Protein AF-A0A3N2MQP5-F1 (afdb_monomer_lite)

Secondary structure (DSSP, 8-state):
-HHHHHHHHHHHHHHHHHHHHHHHHHHHHHHHHHHHHHHHHHHHHHHHHHHHHHHHHHHH-TT-SS--HHHHHHHHHHHTTSSS-HHHHHHHHHHHHGGGS-HHHHHHHHHHHHHHHHTHHHHHHHHHS--------

Radius of gyration: 27.37 Å; chains: 1; bounding box: 60×43×81 Å

Foldseek 3Di:
DVVVVVVVVVVVVVVVVVVVVVVVVVVVVVVVVVVVVVVVVVVLVQLLVQLLVLLLVQLPDPPRPARDLSNLVSNLSQLPPDVPASPVSVVSSLVVNVVVDDPNSSVSSVVRSVVCRVCVVVSVVVNPDDPPPPPDD

Sequence (137 aa):
LQVRLQNLSARYRELESNNRHIIDNLKREKDTLLAQMEAMLRLLGEKLEKAVRALIQFARVLAYKTFTREHKEAIVSWLALDRDDPKSNAHFIKVFARPFLTDKEFDKGCKELDRLTSSFTAVMEDLEQPQRRGMRR

Structure (mmCIF, N/CA/C/O backbone):
data_AF-A0A3N2MQP5-F1
#
_entry.id   AF-A0A3N2MQP5-F1
#
loop_
_atom_site.group_PDB
_atom_site.id
_atom_site.type_symbol
_atom_site.label_atom_id
_atom_site.label_alt_id
_atom_site.label_comp_id
_atom_site.label_asym_id
_atom_site.label_entity_id
_atom_site.label_seq_id
_atom_site.pdbx_PDB_ins_code
_atom_site.Cartn_x
_atom_site.Cartn_y
_atom_site.Cartn_z
_atom_site.occupancy
_atom_site.B_iso_or_equiv
_atom_site.auth_seq_id
_atom_site.auth_comp_id
_atom_site.auth_asym_id
_atom_site.auth_atom_id
_atom_site.pdbx_PDB_model_num
ATOM 1 N N . LEU A 1 1 ? 40.396 -6.005 -57.892 1.00 69.12 1 LEU A N 1
ATOM 2 C CA . LEU A 1 1 ? 40.381 -6.660 -56.558 1.00 69.12 1 LEU A CA 1
ATOM 3 C C . LEU A 1 1 ? 40.516 -5.653 -55.410 1.00 69.12 1 LEU A C 1
ATOM 5 O O . LEU A 1 1 ? 39.658 -5.647 -54.539 1.00 69.12 1 LEU A O 1
ATOM 9 N N . GLN A 1 2 ? 41.498 -4.747 -55.449 1.00 78.38 2 GLN A N 1
ATOM 10 C CA . GLN A 1 2 ? 41.764 -3.749 -54.396 1.00 78.38 2 GLN A CA 1
ATOM 11 C C . GLN A 1 2 ? 40.581 -2.809 -54.074 1.00 78.38 2 GLN A C 1
ATOM 13 O O . GLN A 1 2 ? 40.225 -2.655 -52.911 1.00 78.38 2 GLN A O 1
ATOM 18 N N . VA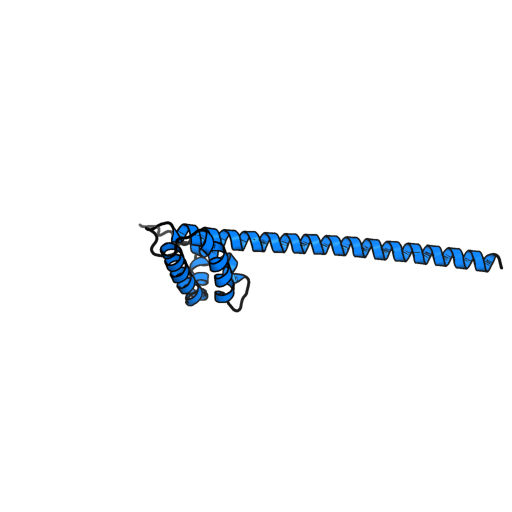L A 1 3 ? 39.888 -2.278 -55.089 1.00 80.75 3 VAL A N 1
ATOM 19 C CA . VAL A 1 3 ? 38.694 -1.422 -54.898 1.00 80.75 3 VAL A CA 1
ATOM 20 C C . VAL A 1 3 ? 37.534 -2.178 -54.234 1.00 80.75 3 VAL A C 1
ATOM 22 O O . VAL A 1 3 ? 36.851 -1.635 -53.373 1.00 80.75 3 VAL A O 1
ATOM 25 N N . ARG A 1 4 ? 37.324 -3.460 -54.578 1.00 79.94 4 ARG A N 1
ATOM 26 C CA . ARG A 1 4 ? 36.279 -4.293 -53.950 1.00 79.94 4 ARG A CA 1
ATOM 27 C C . ARG A 1 4 ? 36.580 -4.553 -52.469 1.00 79.94 4 ARG A C 1
ATOM 29 O O . ARG A 1 4 ? 35.666 -4.490 -51.655 1.00 79.94 4 ARG A O 1
ATOM 36 N N . LEU A 1 5 ? 37.848 -4.789 -52.125 1.00 83.25 5 LEU A N 1
ATOM 37 C CA . LEU A 1 5 ? 38.305 -4.955 -50.740 1.00 83.25 5 LEU A CA 1
ATOM 38 C C . LEU A 1 5 ? 38.146 -3.668 -49.916 1.00 83.25 5 LEU A C 1
ATOM 40 O O . LEU A 1 5 ? 37.675 -3.725 -48.783 1.00 83.25 5 LEU A O 1
ATOM 44 N N . GLN A 1 6 ? 38.469 -2.505 -50.489 1.00 85.44 6 GLN A N 1
ATOM 45 C CA . GLN A 1 6 ? 38.260 -1.210 -49.829 1.00 85.44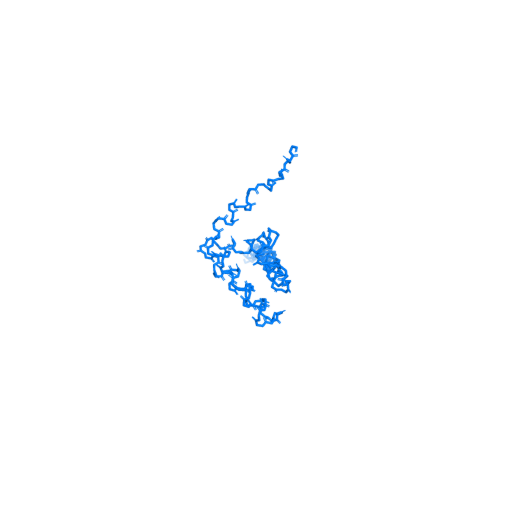 6 GLN A CA 1
ATOM 46 C C . GLN A 1 6 ? 36.773 -0.936 -49.565 1.00 85.44 6 GLN A C 1
ATOM 48 O O . GLN A 1 6 ? 36.413 -0.529 -48.462 1.00 85.44 6 GLN A O 1
ATOM 53 N N . ASN A 1 7 ? 35.904 -1.232 -50.536 1.00 89.88 7 ASN A N 1
ATOM 54 C CA . ASN A 1 7 ? 34.458 -1.051 -50.391 1.00 89.88 7 ASN A CA 1
ATOM 55 C C . ASN A 1 7 ? 33.857 -1.987 -49.325 1.00 89.88 7 ASN A C 1
ATOM 57 O O . ASN A 1 7 ? 33.021 -1.571 -48.526 1.00 89.88 7 ASN A O 1
ATOM 61 N N . LEU A 1 8 ? 34.319 -3.242 -49.264 1.00 91.00 8 LEU A N 1
ATOM 62 C CA . LEU A 1 8 ? 33.939 -4.186 -48.206 1.00 91.00 8 LEU A CA 1
ATOM 63 C C . LEU A 1 8 ? 34.404 -3.715 -46.822 1.00 91.00 8 LEU A C 1
ATOM 65 O O . LEU A 1 8 ? 33.627 -3.763 -45.873 1.00 91.00 8 LEU A O 1
ATOM 69 N N . SER A 1 9 ? 35.637 -3.211 -46.708 1.00 91.12 9 SER A N 1
ATOM 70 C CA . SER A 1 9 ? 36.163 -2.664 -45.449 1.00 91.12 9 SER A CA 1
ATOM 71 C C . SER A 1 9 ? 35.366 -1.451 -44.960 1.00 91.12 9 SER A C 1
ATOM 73 O O . SER A 1 9 ? 35.122 -1.328 -43.760 1.00 91.12 9 SER A O 1
ATOM 75 N N . ALA A 1 10 ? 34.946 -0.568 -45.870 1.00 91.44 10 ALA A N 1
ATOM 76 C CA . ALA A 1 10 ? 34.121 0.590 -45.534 1.00 91.44 10 ALA A CA 1
ATOM 77 C C . ALA A 1 10 ? 32.736 0.165 -45.020 1.00 91.44 10 ALA A C 1
ATOM 79 O O . ALA A 1 10 ? 32.334 0.585 -43.937 1.00 91.44 10 ALA A O 1
ATOM 80 N N . ARG A 1 11 ? 32.060 -0.747 -45.733 1.00 92.19 11 ARG A N 1
ATOM 81 C CA . ARG A 1 11 ? 30.756 -1.294 -45.316 1.00 92.19 11 ARG A CA 1
ATOM 82 C C . ARG A 1 11 ? 30.824 -2.032 -43.983 1.00 92.19 11 ARG A C 1
ATOM 84 O O . ARG A 1 11 ? 29.914 -1.914 -43.172 1.00 92.19 11 ARG A O 1
ATOM 91 N N . TYR A 1 12 ? 31.901 -2.779 -43.742 1.00 92.31 12 TYR A N 1
ATOM 92 C CA . TYR A 1 12 ? 32.093 -3.469 -42.469 1.00 92.31 12 TYR A CA 1
ATOM 93 C C . TYR A 1 12 ? 32.239 -2.477 -41.309 1.00 92.31 12 TYR A C 1
ATOM 95 O O . TYR A 1 12 ? 31.594 -2.645 -40.279 1.00 92.31 12 TYR A O 1
ATOM 103 N N . ARG A 1 13 ? 33.023 -1.406 -41.491 1.00 92.62 13 ARG A N 1
ATOM 104 C CA . ARG A 1 13 ? 33.172 -0.348 -40.479 1.00 92.62 13 ARG A CA 1
ATOM 105 C C . ARG A 1 13 ? 31.866 0.389 -40.200 1.00 92.62 13 ARG A C 1
ATOM 107 O O . ARG A 1 13 ? 31.583 0.697 -39.046 1.00 92.62 13 ARG A O 1
ATOM 114 N N . GLU A 1 14 ? 31.077 0.658 -41.235 1.00 93.75 14 GLU A N 1
ATOM 115 C CA . GLU A 1 14 ? 29.754 1.271 -41.099 1.00 93.75 14 GLU A CA 1
ATOM 116 C C . GLU A 1 14 ? 28.800 0.366 -40.311 1.00 93.75 14 GLU A C 1
ATOM 118 O O . GLU A 1 14 ? 28.186 0.812 -39.344 1.00 93.75 14 GLU A O 1
ATOM 123 N N . LEU A 1 15 ? 28.748 -0.927 -40.647 1.00 94.94 15 LEU A N 1
ATOM 124 C CA . LEU A 1 15 ? 27.947 -1.910 -39.918 1.00 94.94 15 LEU A CA 1
ATOM 125 C C . LEU A 1 15 ? 28.381 -2.022 -38.450 1.00 94.94 15 LEU A C 1
ATOM 127 O O . LEU A 1 15 ? 27.542 -2.025 -37.554 1.00 94.94 15 LEU A O 1
ATOM 131 N N . GLU A 1 16 ? 29.687 -2.077 -38.189 1.00 94.31 16 GLU A N 1
ATOM 132 C CA . GLU A 1 16 ? 30.234 -2.126 -36.833 1.00 94.31 16 GLU A CA 1
ATOM 133 C C . GLU A 1 16 ? 29.899 -0.852 -36.041 1.00 94.31 16 GLU A C 1
ATOM 135 O O . GLU A 1 16 ? 29.538 -0.923 -34.866 1.00 94.31 16 GLU A O 1
ATOM 140 N N . SER A 1 17 ? 29.972 0.319 -36.682 1.00 94.12 17 SER A N 1
ATOM 141 C CA . SER A 1 17 ? 29.554 1.590 -36.088 1.00 94.12 17 SER A CA 1
ATOM 142 C C . SER A 1 17 ? 28.067 1.584 -35.737 1.00 94.12 17 SER A C 1
ATOM 144 O O . SER A 1 17 ? 27.715 1.860 -34.590 1.00 94.12 17 SER A O 1
ATOM 146 N N . ASN A 1 18 ? 27.204 1.198 -36.677 1.00 96.06 18 ASN A N 1
ATOM 147 C CA . ASN A 1 18 ? 25.758 1.136 -36.469 1.00 96.06 18 ASN A CA 1
ATOM 148 C C . ASN A 1 18 ? 25.392 0.156 -35.348 1.00 96.06 18 ASN A C 1
ATOM 150 O O . ASN A 1 18 ? 24.618 0.499 -34.456 1.00 96.06 18 ASN A O 1
ATOM 154 N N . ASN A 1 19 ? 26.017 -1.023 -35.322 1.00 95.69 19 ASN A N 1
ATOM 155 C CA . ASN A 1 19 ? 25.819 -2.000 -34.253 1.00 95.69 19 ASN A CA 1
ATOM 156 C C . ASN A 1 19 ? 26.253 -1.449 -32.890 1.00 95.69 19 ASN A C 1
ATOM 158 O O . ASN A 1 19 ? 25.528 -1.625 -31.913 1.00 95.69 19 ASN A O 1
ATOM 162 N N . ARG A 1 20 ? 27.391 -0.740 -32.812 1.00 95.69 20 ARG A N 1
ATOM 163 C CA . ARG A 1 20 ? 27.812 -0.059 -31.574 1.00 95.69 20 ARG A CA 1
ATOM 164 C C . ARG A 1 20 ? 26.762 0.943 -31.096 1.00 95.69 20 ARG A C 1
ATOM 166 O O . ARG A 1 20 ? 26.405 0.920 -29.925 1.00 95.69 20 ARG A O 1
ATOM 173 N N . HIS A 1 21 ? 26.216 1.754 -32.002 1.00 95.62 21 HIS A N 1
ATOM 174 C CA . HIS A 1 21 ? 25.200 2.752 -31.654 1.00 95.62 21 HIS A CA 1
ATOM 175 C C . HIS A 1 21 ? 23.914 2.098 -31.133 1.00 95.62 21 HIS A C 1
ATOM 177 O O . HIS A 1 21 ? 23.359 2.547 -30.131 1.00 95.62 21 HIS A O 1
ATOM 183 N N . ILE A 1 22 ? 23.466 1.012 -31.771 1.00 96.75 22 ILE A N 1
ATOM 184 C CA . ILE A 1 22 ? 22.299 0.240 -31.323 1.00 96.75 22 ILE A CA 1
ATOM 185 C C . ILE A 1 22 ? 22.551 -0.347 -29.930 1.00 96.75 22 ILE A C 1
ATOM 187 O O . ILE A 1 22 ? 21.715 -0.194 -29.042 1.00 96.75 22 ILE A O 1
ATOM 191 N N . ILE A 1 23 ? 23.711 -0.973 -29.712 1.00 97.06 23 ILE A N 1
ATOM 192 C CA . ILE A 1 23 ? 24.079 -1.556 -28.415 1.00 97.06 23 ILE A CA 1
ATOM 193 C C . ILE A 1 23 ? 24.105 -0.484 -27.322 1.00 97.06 23 ILE A C 1
ATOM 195 O O . ILE A 1 23 ? 23.587 -0.715 -26.229 1.00 97.06 23 ILE A O 1
ATOM 199 N N . ASP A 1 24 ? 24.681 0.683 -27.597 1.00 97.56 24 ASP A N 1
ATOM 200 C CA . ASP A 1 24 ? 24.770 1.762 -26.614 1.00 97.56 24 ASP A CA 1
ATOM 201 C C . ASP A 1 24 ? 23.397 2.362 -26.292 1.00 97.56 24 ASP A C 1
ATOM 203 O O . ASP A 1 24 ? 23.121 2.664 -25.130 1.00 97.56 24 ASP A O 1
ATOM 207 N N . ASN A 1 25 ? 22.511 2.485 -27.284 1.00 97.81 25 ASN A N 1
ATOM 208 C CA . ASN A 1 25 ? 21.129 2.908 -27.054 1.00 97.81 25 ASN A CA 1
ATOM 209 C C . ASN A 1 25 ? 20.376 1.897 -26.181 1.00 97.81 25 ASN A C 1
ATOM 211 O O . ASN A 1 25 ? 19.807 2.285 -25.163 1.00 97.81 25 ASN A O 1
ATOM 215 N N . LEU A 1 26 ? 20.453 0.604 -26.510 1.00 97.88 26 LEU A N 1
ATOM 216 C CA . LEU A 1 26 ? 19.801 -0.454 -25.734 1.00 97.88 26 LEU A CA 1
ATOM 217 C C . LEU A 1 26 ? 20.323 -0.526 -24.296 1.00 97.88 26 LEU A C 1
ATOM 219 O O . LEU A 1 26 ? 19.549 -0.743 -23.367 1.00 97.88 26 LEU A O 1
ATOM 223 N N . LYS A 1 27 ? 21.627 -0.315 -24.079 1.00 97.75 27 LYS A N 1
ATOM 224 C CA . LYS A 1 27 ? 22.194 -0.233 -22.724 1.00 97.75 27 LYS A CA 1
ATOM 225 C C . LYS A 1 27 ? 21.578 0.918 -21.930 1.00 97.75 27 LYS A C 1
ATOM 227 O O . LYS A 1 27 ? 21.156 0.696 -20.798 1.00 97.75 27 LYS A O 1
ATOM 232 N N . ARG A 1 28 ? 21.469 2.110 -22.529 1.00 97.62 28 ARG A N 1
ATOM 233 C CA . ARG A 1 28 ? 20.852 3.279 -21.877 1.00 97.62 28 ARG A CA 1
ATOM 234 C C . ARG A 1 28 ? 19.371 3.060 -21.575 1.00 97.62 28 ARG A C 1
ATOM 236 O O . ARG A 1 28 ? 18.921 3.413 -20.487 1.00 97.62 28 ARG A O 1
ATOM 243 N N . GLU A 1 29 ? 18.624 2.462 -22.499 1.00 97.75 29 GLU A N 1
ATOM 244 C CA . GLU A 1 29 ? 17.218 2.105 -22.276 1.00 97.75 29 GLU A CA 1
ATOM 245 C C . GLU A 1 29 ? 17.074 1.095 -21.134 1.00 97.75 29 GLU A C 1
ATOM 247 O O . GLU A 1 29 ? 16.272 1.309 -20.226 1.00 97.75 29 GLU A O 1
ATOM 252 N N . LYS A 1 30 ? 17.906 0.046 -21.120 1.00 97.75 30 LYS A N 1
ATOM 253 C CA . LYS A 1 30 ? 17.941 -0.950 -20.040 1.00 97.75 30 LYS A CA 1
ATOM 254 C C . LYS A 1 30 ? 18.221 -0.298 -18.686 1.00 97.75 30 LYS A C 1
ATOM 256 O O . LYS A 1 30 ? 17.529 -0.597 -17.719 1.00 97.75 30 LYS A O 1
ATOM 261 N N . ASP A 1 31 ? 19.214 0.586 -18.607 1.00 98.25 31 ASP A N 1
ATOM 262 C CA . ASP A 1 31 ? 19.563 1.279 -17.359 1.00 98.25 31 ASP A CA 1
ATOM 263 C C . ASP A 1 31 ? 18.443 2.232 -16.906 1.00 98.25 31 ASP A C 1
ATOM 265 O O . ASP A 1 31 ? 18.135 2.307 -15.717 1.00 98.25 31 ASP A O 1
ATOM 269 N N . THR A 1 32 ? 17.771 2.898 -17.849 1.00 98.00 32 THR A N 1
ATOM 270 C CA . THR A 1 32 ? 16.627 3.776 -17.557 1.00 98.00 32 THR A CA 1
ATOM 271 C C . THR A 1 32 ? 15.440 2.986 -17.009 1.00 98.00 32 THR A C 1
ATOM 273 O O . THR A 1 32 ? 14.868 3.367 -15.988 1.00 98.00 32 THR A O 1
ATOM 276 N N . LEU A 1 33 ? 15.084 1.871 -17.651 1.00 98.00 33 LEU A N 1
ATOM 277 C CA . LEU A 1 33 ? 13.998 1.003 -17.194 1.00 98.00 33 LEU A CA 1
ATOM 278 C C . LEU A 1 33 ? 14.300 0.406 -15.819 1.00 98.00 33 LEU A C 1
ATOM 280 O O . LEU A 1 33 ? 13.424 0.375 -14.957 1.00 98.00 33 LEU A O 1
ATOM 284 N N . LEU A 1 34 ? 15.545 -0.015 -15.586 1.00 98.06 34 LEU A N 1
ATOM 285 C CA . LEU A 1 34 ? 15.967 -0.547 -14.295 1.00 98.06 34 LEU A CA 1
ATOM 286 C C . LEU A 1 34 ? 15.822 0.507 -13.189 1.00 98.06 34 LEU A C 1
ATOM 288 O O . LEU A 1 34 ? 15.204 0.226 -12.165 1.00 98.06 34 LEU A O 1
ATOM 292 N N . ALA A 1 35 ? 16.283 1.738 -13.427 1.00 97.94 35 ALA A N 1
ATOM 293 C CA . ALA A 1 35 ? 16.129 2.835 -12.471 1.00 97.94 35 ALA A CA 1
ATOM 294 C C . ALA A 1 35 ? 14.650 3.162 -12.181 1.00 97.94 35 ALA A C 1
ATOM 296 O O . ALA A 1 35 ? 14.276 3.437 -11.039 1.00 97.94 35 ALA A O 1
ATOM 297 N N . GLN A 1 36 ? 13.785 3.103 -13.199 1.00 97.19 36 GLN A N 1
ATOM 298 C CA . GLN A 1 36 ? 12.342 3.294 -13.026 1.00 97.19 36 GLN A CA 1
ATOM 299 C C . GLN A 1 36 ? 11.714 2.179 -12.181 1.00 97.19 36 GLN A C 1
ATOM 301 O O . GLN A 1 36 ? 10.949 2.469 -11.260 1.00 97.19 36 GLN A O 1
ATOM 306 N N . MET A 1 37 ? 12.060 0.916 -12.446 1.00 97.00 37 MET A N 1
ATOM 307 C CA . MET A 1 37 ? 11.575 -0.223 -11.662 1.00 97.00 37 MET A CA 1
ATOM 308 C C . MET A 1 37 ? 12.027 -0.136 -10.200 1.00 97.00 37 MET A C 1
ATOM 310 O O . MET A 1 37 ? 11.217 -0.350 -9.299 1.00 97.00 37 MET A O 1
ATOM 314 N N . GLU A 1 38 ? 13.283 0.233 -9.946 1.00 96.94 38 GLU A N 1
ATOM 315 C CA . GLU A 1 38 ? 13.797 0.447 -8.588 1.00 96.94 38 GLU A CA 1
ATOM 316 C C . GLU A 1 38 ? 13.035 1.555 -7.851 1.00 96.94 38 GLU A C 1
ATOM 318 O O . GLU A 1 38 ? 12.665 1.387 -6.686 1.00 96.94 38 GLU A O 1
ATOM 323 N N . ALA A 1 39 ? 12.746 2.669 -8.528 1.00 96.44 39 ALA A N 1
ATOM 324 C CA . ALA A 1 39 ? 11.964 3.760 -7.955 1.00 96.44 39 ALA A CA 1
ATOM 325 C C . ALA A 1 39 ? 10.525 3.327 -7.625 1.00 96.44 39 ALA A C 1
ATOM 327 O O . ALA A 1 39 ? 10.017 3.644 -6.546 1.00 96.44 39 ALA A O 1
ATOM 328 N N . MET A 1 40 ? 9.881 2.562 -8.513 1.00 93.69 40 MET A N 1
ATOM 329 C CA . MET A 1 40 ? 8.542 2.014 -8.274 1.00 93.69 40 MET A CA 1
ATOM 330 C C . MET A 1 40 ? 8.529 1.047 -7.087 1.00 93.69 40 MET A C 1
ATOM 332 O O . MET A 1 40 ? 7.668 1.161 -6.215 1.00 93.69 40 MET A O 1
ATOM 336 N N . LEU A 1 41 ? 9.500 0.133 -7.008 1.00 94.06 41 LEU A N 1
ATOM 337 C CA . LEU A 1 41 ? 9.628 -0.804 -5.890 1.00 94.06 41 LEU A CA 1
ATOM 338 C C . LEU A 1 41 ? 9.873 -0.080 -4.565 1.00 94.06 41 LEU A C 1
ATOM 340 O O . LEU A 1 41 ? 9.272 -0.444 -3.554 1.00 94.06 41 LEU A O 1
ATOM 344 N N . ARG A 1 42 ? 10.700 0.973 -4.563 1.00 95.56 42 ARG A N 1
ATOM 345 C CA . ARG A 1 42 ? 10.923 1.803 -3.373 1.00 95.56 42 ARG A CA 1
ATOM 346 C C . ARG A 1 42 ? 9.629 2.473 -2.914 1.00 95.56 42 ARG A C 1
ATOM 348 O O . ARG A 1 42 ? 9.285 2.367 -1.741 1.00 95.56 42 ARG A O 1
ATOM 355 N N . LEU A 1 43 ? 8.880 3.090 -3.829 1.00 92.75 43 LEU A N 1
ATOM 356 C CA . LEU A 1 43 ? 7.604 3.736 -3.509 1.00 92.75 43 LEU A CA 1
ATOM 357 C C . LEU A 1 43 ? 6.576 2.743 -2.936 1.00 92.75 43 LEU A C 1
ATOM 359 O O . LEU A 1 43 ? 5.883 3.055 -1.965 1.00 92.75 43 LEU A O 1
ATOM 363 N N . LEU A 1 44 ? 6.479 1.547 -3.526 1.00 92.31 44 LEU A N 1
ATOM 364 C CA . LEU A 1 44 ? 5.614 0.474 -3.027 1.00 92.31 44 LEU A CA 1
ATOM 365 C C . LEU A 1 44 ? 6.043 0.021 -1.626 1.00 92.31 44 LEU A C 1
ATOM 367 O O . LEU A 1 44 ? 5.199 -0.090 -0.736 1.00 92.31 44 LEU A O 1
ATOM 371 N N . GLY A 1 45 ? 7.348 -0.172 -1.417 1.00 94.06 45 GLY A N 1
ATOM 372 C CA . GLY A 1 45 ? 7.920 -0.519 -0.119 1.00 94.06 45 GLY A CA 1
ATOM 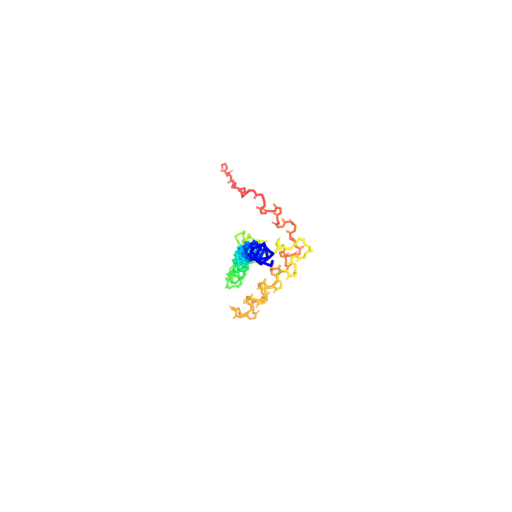373 C C . GLY A 1 45 ? 7.600 0.515 0.960 1.00 94.06 45 GLY A C 1
ATOM 374 O O . GLY A 1 45 ? 7.127 0.149 2.032 1.00 94.06 45 GLY A O 1
ATOM 375 N N . GLU A 1 46 ? 7.759 1.807 0.662 1.00 95.38 46 GLU A N 1
ATOM 376 C CA . GLU A 1 46 ? 7.449 2.898 1.596 1.00 95.38 46 GLU A CA 1
ATOM 377 C C . GLU A 1 46 ? 5.965 2.938 1.990 1.00 95.38 46 GLU A C 1
ATOM 379 O O . GLU A 1 46 ? 5.629 3.158 3.158 1.00 95.38 46 GLU A O 1
ATOM 384 N N . LYS A 1 47 ? 5.057 2.724 1.029 1.00 94.94 47 LYS A N 1
ATOM 385 C CA . LYS A 1 47 ? 3.610 2.668 1.293 1.00 94.94 47 LYS A CA 1
ATOM 386 C C . LYS A 1 47 ? 3.250 1.477 2.177 1.00 94.94 47 LYS A C 1
ATOM 388 O O . LYS A 1 47 ? 2.523 1.649 3.158 1.00 94.94 47 LYS A O 1
ATOM 393 N N . LEU A 1 48 ? 3.780 0.294 1.861 1.00 96.00 48 LEU A N 1
ATOM 394 C CA . LEU A 1 48 ? 3.549 -0.911 2.654 1.00 96.00 48 LEU A CA 1
ATOM 395 C C . LEU A 1 48 ? 4.098 -0.751 4.073 1.00 96.00 48 LEU A C 1
ATOM 397 O O . LEU A 1 48 ? 3.398 -1.046 5.039 1.00 96.00 48 LEU A O 1
ATOM 401 N N . GLU A 1 49 ? 5.320 -0.234 4.211 1.00 97.44 49 GLU A N 1
ATOM 402 C CA . GLU A 1 49 ? 5.950 -0.002 5.509 1.00 97.44 49 GLU A CA 1
ATOM 403 C C . GLU A 1 49 ? 5.095 0.923 6.385 1.00 97.44 49 GLU A C 1
ATOM 405 O O . GLU A 1 49 ? 4.830 0.606 7.548 1.00 97.44 49 GLU A O 1
ATOM 410 N N . LYS A 1 50 ? 4.613 2.043 5.832 1.00 97.75 50 LYS A N 1
ATOM 411 C CA . LYS A 1 50 ? 3.736 2.979 6.553 1.00 97.75 50 LYS A CA 1
ATOM 412 C C . LYS A 1 50 ? 2.433 2.317 6.994 1.00 97.75 50 LYS A C 1
ATOM 414 O O . LYS A 1 50 ? 2.034 2.483 8.147 1.00 97.75 50 LYS A O 1
ATOM 419 N N . ALA A 1 51 ? 1.799 1.538 6.120 1.00 97.81 51 ALA A N 1
ATOM 420 C CA . ALA A 1 51 ? 0.565 0.827 6.441 1.00 97.81 51 ALA A CA 1
ATOM 421 C C . ALA A 1 51 ? 0.771 -0.221 7.554 1.00 97.81 51 ALA A C 1
ATOM 423 O O . ALA A 1 51 ? -0.012 -0.284 8.505 1.00 97.81 51 ALA A O 1
ATOM 424 N N . VAL A 1 52 ? 1.858 -0.999 7.485 1.00 98.19 52 VAL A N 1
ATOM 425 C CA . VAL A 1 52 ? 2.230 -1.991 8.510 1.00 98.19 52 VAL A CA 1
ATOM 426 C C . VAL A 1 52 ? 2.521 -1.312 9.847 1.00 98.19 52 VAL A C 1
ATOM 428 O O . VAL A 1 52 ? 2.002 -1.738 10.881 1.00 98.19 52 VAL A O 1
ATOM 431 N N . ARG A 1 53 ? 3.295 -0.219 9.848 1.00 98.12 53 ARG A N 1
ATOM 432 C CA . ARG A 1 53 ? 3.584 0.556 11.065 1.00 98.12 53 ARG A CA 1
ATOM 433 C C . ARG A 1 53 ? 2.312 1.113 11.699 1.00 98.12 53 ARG A C 1
ATOM 435 O O . ARG A 1 53 ? 2.158 0.982 12.911 1.00 98.12 53 ARG A O 1
ATOM 442 N N . ALA A 1 54 ? 1.397 1.670 10.906 1.00 98.19 54 ALA A N 1
ATOM 443 C CA . ALA A 1 54 ? 0.120 2.184 11.398 1.00 98.19 54 ALA A CA 1
ATOM 444 C C . ALA A 1 54 ? -0.733 1.082 12.050 1.00 98.19 54 ALA A C 1
ATOM 446 O O . ALA A 1 54 ? -1.287 1.287 13.133 1.00 98.19 54 ALA A O 1
ATOM 447 N N . LEU A 1 55 ? -0.788 -0.113 11.446 1.00 98.31 55 LEU A N 1
ATOM 448 C CA . LEU A 1 55 ? -1.484 -1.258 12.036 1.00 98.31 55 LEU A CA 1
ATOM 449 C C . LEU A 1 55 ? -0.860 -1.668 13.378 1.00 98.31 55 LEU A C 1
ATOM 451 O O . LEU A 1 55 ? -1.581 -1.871 14.354 1.00 98.31 55 LEU A O 1
ATOM 455 N N . ILE A 1 56 ? 0.473 -1.756 13.442 1.00 97.94 56 ILE A N 1
ATOM 456 C CA . ILE A 1 56 ? 1.202 -2.125 14.664 1.00 97.94 56 ILE A CA 1
ATOM 457 C C . ILE A 1 56 ? 0.971 -1.095 15.776 1.00 97.94 56 ILE A C 1
ATOM 459 O O . ILE A 1 56 ? 0.689 -1.470 16.915 1.00 97.94 56 ILE A O 1
ATOM 463 N N . GLN A 1 57 ? 1.066 0.198 15.454 1.00 97.25 57 GLN A N 1
ATOM 464 C CA . GLN A 1 57 ? 0.829 1.294 16.399 1.00 97.25 57 GLN A CA 1
ATOM 465 C C . GLN A 1 57 ? -0.589 1.236 16.972 1.00 97.25 57 GLN A C 1
ATOM 467 O O . GLN A 1 57 ? -0.768 1.284 18.190 1.00 97.25 57 GLN A O 1
ATOM 472 N N . PHE A 1 58 ? -1.593 1.046 16.115 1.00 97.94 58 PHE A N 1
ATOM 473 C CA . PHE A 1 58 ? -2.975 0.863 16.548 1.00 97.94 58 PHE A CA 1
ATOM 474 C C . PHE A 1 58 ? -3.160 -0.365 17.455 1.00 97.94 58 PHE A C 1
ATOM 476 O O . PHE A 1 58 ? -3.826 -0.298 18.496 1.00 97.94 58 PHE A O 1
ATOM 483 N N . ALA A 1 59 ? -2.588 -1.498 17.047 1.00 96.88 59 ALA A N 1
ATOM 484 C CA . ALA A 1 59 ? -2.778 -2.779 17.708 1.00 96.88 59 ALA A CA 1
ATOM 485 C C . ALA A 1 59 ? -2.210 -2.781 19.136 1.00 96.88 59 ALA A C 1
ATOM 487 O O . ALA A 1 59 ? -2.895 -3.227 20.057 1.00 96.88 59 ALA A O 1
ATOM 488 N N . ARG A 1 60 ? -1.013 -2.210 19.330 1.00 96.12 60 ARG A N 1
ATOM 489 C CA . ARG A 1 60 ? -0.310 -2.168 20.626 1.00 96.12 60 ARG A CA 1
ATOM 490 C C . ARG A 1 60 ? -0.938 -1.217 21.643 1.00 96.12 60 ARG A C 1
ATOM 492 O O . ARG A 1 60 ? -0.885 -1.459 22.846 1.00 96.12 60 ARG A O 1
ATOM 499 N N . VAL A 1 61 ? -1.537 -0.117 21.192 1.00 93.56 61 VAL A N 1
ATOM 500 C CA . VAL A 1 61 ? -2.101 0.883 22.107 1.00 93.56 61 VAL A CA 1
ATOM 501 C C . VAL A 1 61 ? -3.511 0.469 22.529 1.00 93.56 61 VAL A C 1
ATOM 503 O O . VAL A 1 61 ? -4.477 0.599 21.776 1.00 93.56 61 VAL A O 1
ATOM 506 N N . LEU A 1 62 ? -3.647 -0.006 23.770 1.00 81.69 62 LEU A N 1
ATOM 507 C CA . LEU A 1 62 ? -4.920 -0.481 24.335 1.00 81.69 62 LEU A CA 1
ATOM 508 C C . LEU A 1 62 ? -6.032 0.580 24.325 1.00 81.69 62 LEU A C 1
ATOM 510 O O . LEU A 1 62 ? -7.197 0.236 24.145 1.00 81.69 62 LEU A O 1
ATOM 514 N N . ALA A 1 63 ? -5.681 1.861 24.475 1.00 87.19 63 ALA A N 1
ATOM 515 C CA . ALA A 1 63 ? -6.644 2.962 24.493 1.00 87.19 63 ALA A CA 1
ATOM 516 C C . ALA A 1 63 ? -7.353 3.176 23.143 1.00 87.19 63 ALA A C 1
ATOM 518 O O . ALA A 1 63 ? -8.474 3.688 23.109 1.00 87.19 63 ALA A O 1
ATOM 519 N N . TYR A 1 64 ? -6.733 2.780 22.026 1.00 89.81 64 TYR A N 1
ATOM 520 C CA . TYR A 1 64 ? -7.367 2.906 20.719 1.00 89.81 64 TYR A CA 1
ATOM 521 C C . TYR A 1 64 ? -8.430 1.831 20.529 1.00 89.81 64 TYR A C 1
ATOM 523 O O . TYR A 1 64 ? -8.128 0.636 20.498 1.00 89.81 64 TYR A O 1
ATOM 531 N N . LYS A 1 65 ? -9.675 2.281 20.354 1.00 90.62 65 LYS A N 1
ATOM 532 C CA . LYS A 1 65 ? -10.818 1.428 20.003 1.00 90.62 65 LYS A CA 1
ATOM 533 C C . LYS A 1 65 ? -10.992 1.268 18.492 1.00 90.62 65 LYS A C 1
ATOM 535 O O . LYS A 1 65 ? -11.465 0.226 18.058 1.00 90.62 65 LYS A O 1
ATOM 540 N N . THR A 1 66 ? -10.598 2.283 17.724 1.00 94.94 66 THR A N 1
ATOM 541 C CA . THR A 1 66 ? -10.697 2.345 16.258 1.00 94.94 66 THR A CA 1
ATOM 542 C C . THR A 1 66 ? -9.469 3.032 15.668 1.00 94.94 66 THR A C 1
ATOM 544 O O . THR A 1 66 ? -8.725 3.705 16.393 1.00 94.94 66 THR A O 1
ATOM 547 N N . PHE A 1 67 ? -9.258 2.907 14.357 1.00 95.94 67 PHE A N 1
ATOM 548 C CA . PHE A 1 67 ? -8.207 3.674 13.687 1.00 95.94 67 PHE A CA 1
ATOM 549 C C . PHE A 1 67 ? -8.436 5.187 13.817 1.00 95.94 67 PHE A C 1
ATOM 551 O O . PHE A 1 67 ? -9.554 5.684 13.650 1.00 95.94 67 PHE A O 1
ATOM 558 N N . THR A 1 68 ? -7.356 5.924 14.086 1.00 94.69 68 THR A N 1
ATOM 559 C CA . THR A 1 68 ? -7.325 7.386 13.990 1.00 94.69 68 THR A CA 1
ATOM 560 C C . THR A 1 68 ? -7.301 7.795 12.518 1.00 94.69 68 THR A C 1
ATOM 562 O O . THR A 1 68 ? -7.068 6.962 11.640 1.00 94.69 68 THR A O 1
ATOM 565 N N . ARG A 1 69 ? -7.515 9.083 12.227 1.00 93.50 69 ARG A N 1
ATOM 566 C CA . ARG A 1 69 ? -7.405 9.595 10.853 1.00 93.50 69 ARG A CA 1
ATOM 567 C C . ARG A 1 69 ? -6.022 9.313 10.251 1.00 93.50 69 ARG A C 1
ATOM 569 O O . ARG A 1 69 ? -5.958 8.787 9.150 1.00 93.50 69 ARG A O 1
ATOM 576 N N . GLU A 1 70 ? -4.954 9.538 11.014 1.00 94.38 70 GLU A N 1
ATOM 577 C CA . GLU A 1 70 ? -3.573 9.268 10.586 1.00 94.38 70 GLU A CA 1
ATOM 578 C C . GLU A 1 70 ? -3.341 7.785 10.251 1.00 94.38 70 GLU A C 1
ATOM 580 O O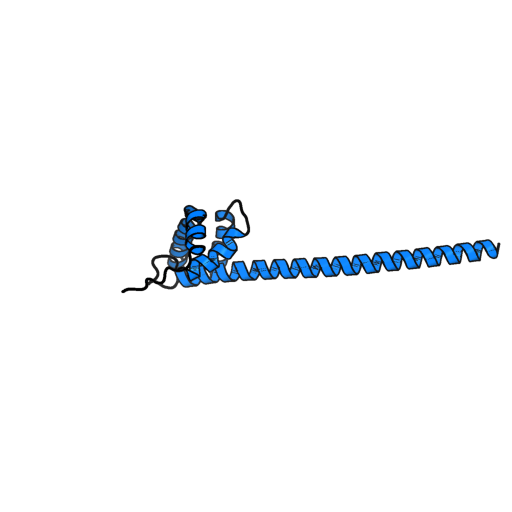 . GLU A 1 70 ? -2.745 7.466 9.223 1.00 94.38 70 GLU A O 1
ATOM 585 N N . HIS A 1 71 ? -3.866 6.860 11.069 1.00 96.81 71 HIS A N 1
ATOM 586 C CA . HIS A 1 71 ? -3.790 5.430 10.754 1.00 96.81 71 HIS A CA 1
ATOM 587 C C . HIS A 1 71 ? -4.515 5.110 9.440 1.00 96.81 71 HIS A C 1
ATOM 589 O O . HIS A 1 71 ? -3.987 4.368 8.611 1.00 96.81 71 HIS A O 1
ATOM 595 N N . LYS A 1 72 ? -5.714 5.679 9.239 1.00 96.06 72 LYS A N 1
ATOM 596 C CA . LYS A 1 72 ? -6.502 5.473 8.017 1.00 96.06 72 LYS A CA 1
ATOM 597 C C . LYS A 1 72 ? -5.763 6.001 6.789 1.00 96.06 72 LYS A C 1
ATOM 599 O O . LYS A 1 72 ? -5.645 5.264 5.822 1.00 96.06 72 LYS A O 1
ATOM 604 N N . GLU A 1 73 ? -5.220 7.215 6.838 1.00 95.00 73 GLU A N 1
ATOM 605 C CA . GLU A 1 73 ? -4.468 7.820 5.728 1.00 95.00 73 GLU A CA 1
ATOM 606 C C . GLU A 1 73 ? -3.255 6.966 5.330 1.00 95.00 73 GLU A C 1
ATOM 608 O O . GLU A 1 73 ? -3.056 6.672 4.148 1.00 95.00 73 GLU A O 1
ATOM 613 N N . ALA A 1 74 ? -2.485 6.486 6.313 1.00 96.19 74 ALA A N 1
ATOM 614 C CA . ALA A 1 74 ? -1.341 5.614 6.061 1.00 96.19 74 ALA A CA 1
ATOM 615 C C . ALA A 1 74 ? -1.753 4.285 5.403 1.00 96.19 74 ALA A C 1
ATOM 617 O O . ALA A 1 74 ? -1.147 3.871 4.413 1.00 96.19 74 ALA A O 1
ATOM 618 N N . ILE A 1 75 ? -2.801 3.636 5.919 1.00 96.69 75 ILE A N 1
ATOM 619 C CA . ILE A 1 75 ? -3.276 2.332 5.437 1.00 96.69 75 ILE A CA 1
ATOM 620 C C . ILE A 1 75 ? -3.932 2.449 4.056 1.00 96.69 75 ILE A C 1
ATOM 622 O O . ILE A 1 75 ? -3.597 1.685 3.151 1.00 96.69 75 ILE A O 1
ATOM 626 N N . VAL A 1 76 ? -4.825 3.423 3.859 1.00 94.75 76 VAL A N 1
ATOM 627 C CA . VAL A 1 76 ? -5.536 3.647 2.588 1.00 94.75 76 VAL A CA 1
ATOM 628 C C . VAL A 1 76 ? -4.552 3.896 1.446 1.00 94.75 76 VAL A C 1
ATOM 630 O O . VAL A 1 76 ? -4.772 3.411 0.340 1.00 94.75 76 VAL A O 1
ATOM 633 N N . SER A 1 77 ? -3.418 4.549 1.721 1.00 92.62 77 SER A N 1
ATOM 634 C CA . SER A 1 77 ? -2.377 4.793 0.716 1.00 92.62 77 SER A CA 1
ATOM 635 C C . SER A 1 77 ? -1.786 3.521 0.083 1.00 92.62 77 SER A C 1
ATOM 637 O O . SER A 1 77 ? -1.273 3.603 -1.039 1.00 92.62 77 SER A O 1
ATOM 639 N N . TRP A 1 78 ? -1.846 2.385 0.794 1.00 94.75 78 TRP A N 1
ATOM 640 C CA . TRP A 1 78 ? -1.493 1.047 0.307 1.00 94.75 78 TRP A CA 1
ATOM 641 C C . TRP A 1 78 ? -2.708 0.325 -0.280 1.00 94.75 78 TRP A C 1
ATOM 643 O O . TRP A 1 78 ? -2.618 -0.250 -1.359 1.00 94.75 78 TRP A O 1
ATOM 653 N N . LEU A 1 79 ? -3.859 0.377 0.397 1.00 94.00 79 LEU A N 1
ATOM 654 C CA . LEU A 1 79 ? -5.064 -0.323 -0.057 1.00 94.00 79 LEU A CA 1
ATOM 655 C C . LEU A 1 79 ? -5.552 0.155 -1.430 1.00 94.00 79 LEU A C 1
ATOM 657 O O . LEU A 1 79 ? -6.011 -0.669 -2.212 1.00 94.00 79 LEU A O 1
ATOM 661 N N . ALA A 1 80 ? -5.398 1.447 -1.728 1.00 91.44 80 ALA A N 1
ATOM 662 C CA . ALA A 1 80 ? -5.813 2.074 -2.983 1.00 91.44 80 ALA A CA 1
ATOM 663 C C . ALA A 1 80 ? -4.859 1.828 -4.173 1.00 91.44 80 ALA A C 1
ATOM 665 O O . ALA A 1 80 ? -5.046 2.435 -5.227 1.00 91.44 80 ALA A O 1
ATOM 666 N N . LEU A 1 81 ? -3.807 1.011 -4.018 1.00 85.94 81 LEU A N 1
ATOM 667 C CA . LEU A 1 81 ? -2.869 0.714 -5.112 1.00 85.94 81 LEU A CA 1
ATOM 668 C C . LEU A 1 81 ? -3.503 -0.112 -6.230 1.00 85.94 81 LEU A C 1
ATOM 670 O O . LEU A 1 81 ? -3.189 0.112 -7.397 1.00 85.94 81 LEU A O 1
ATOM 674 N N . ASP A 1 82 ? -4.384 -1.040 -5.865 1.00 75.62 82 ASP A N 1
ATOM 675 C CA . ASP A 1 82 ? -5.197 -1.794 -6.810 1.00 75.62 82 ASP A CA 1
ATOM 676 C C . ASP A 1 82 ? -6.639 -1.297 -6.704 1.00 75.62 82 ASP A C 1
ATOM 678 O O . ASP A 1 82 ? -7.167 -1.153 -5.597 1.00 75.62 82 ASP A O 1
ATOM 682 N N . ARG A 1 83 ? -7.253 -0.972 -7.845 1.00 63.97 83 ARG A N 1
ATOM 683 C CA . ARG A 1 83 ? -8.599 -0.386 -7.876 1.00 63.97 83 ARG A CA 1
ATOM 684 C C . ARG A 1 83 ? -9.670 -1.388 -7.465 1.00 63.97 83 ARG A C 1
ATOM 686 O O . ARG A 1 83 ? -10.706 -0.961 -6.960 1.00 63.97 83 ARG A O 1
ATOM 693 N N . ASP A 1 84 ? -9.413 -2.680 -7.656 1.00 66.75 84 ASP A N 1
ATOM 694 C CA . ASP A 1 84 ? -10.493 -3.662 -7.687 1.00 66.75 84 ASP A CA 1
ATOM 695 C C . ASP A 1 84 ? -10.611 -4.503 -6.407 1.00 66.75 84 ASP A C 1
ATOM 697 O O . ASP A 1 84 ? -11.698 -5.009 -6.125 1.00 66.75 84 ASP A O 1
ATOM 701 N N . ASP A 1 85 ? -9.561 -4.610 -5.576 1.00 82.19 85 ASP A N 1
ATOM 702 C CA . ASP A 1 85 ? -9.667 -5.346 -4.308 1.00 82.19 85 ASP A CA 1
ATOM 703 C C . ASP A 1 85 ? -8.753 -4.848 -3.162 1.00 82.19 85 ASP A C 1
ATOM 705 O O . ASP A 1 85 ? -7.639 -5.350 -2.956 1.00 82.19 85 ASP A O 1
ATOM 709 N N . PRO A 1 86 ? -9.238 -3.932 -2.299 1.00 89.31 86 PRO A N 1
ATOM 710 C CA . PRO A 1 86 ? -8.504 -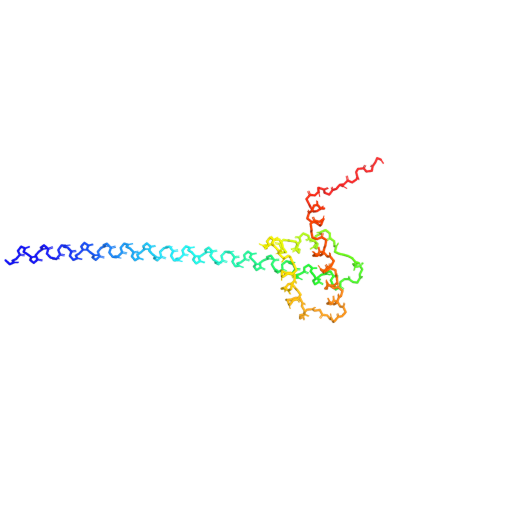3.527 -1.103 1.00 89.31 86 PRO A CA 1
ATOM 711 C C . PRO A 1 86 ? -8.303 -4.682 -0.104 1.00 89.31 86 PRO A C 1
ATOM 713 O O . PRO A 1 86 ? -7.395 -4.613 0.726 1.00 89.31 86 PRO A O 1
ATOM 716 N N . LYS A 1 87 ? -9.096 -5.765 -0.150 1.00 89.88 87 LYS A N 1
ATOM 717 C CA . LYS A 1 87 ? -8.924 -6.901 0.775 1.00 89.88 87 LYS A CA 1
ATOM 718 C C . LYS A 1 87 ? -7.664 -7.698 0.452 1.00 89.88 87 LYS A C 1
ATOM 720 O O . LYS A 1 87 ? -6.941 -8.073 1.379 1.00 89.88 87 LYS A O 1
ATOM 725 N N . SER A 1 88 ? -7.361 -7.887 -0.831 1.00 89.50 88 SER A N 1
ATOM 726 C CA . SER A 1 88 ? -6.096 -8.479 -1.280 1.00 89.50 88 SER A CA 1
ATOM 727 C C . SER A 1 88 ? -4.895 -7.673 -0.778 1.00 89.50 88 SER A C 1
ATOM 729 O O . SER A 1 88 ? -3.975 -8.233 -0.180 1.00 89.50 88 SER A O 1
ATOM 731 N N . ASN A 1 89 ? -4.939 -6.341 -0.877 1.00 92.81 89 ASN A N 1
ATOM 732 C CA . ASN A 1 89 ? -3.870 -5.482 -0.357 1.00 92.81 89 ASN A CA 1
ATOM 733 C C . ASN A 1 89 ? -3.753 -5.536 1.176 1.00 92.81 89 ASN A C 1
ATOM 735 O O . ASN A 1 89 ? -2.642 -5.536 1.718 1.00 92.81 89 ASN A O 1
ATOM 739 N N . ALA A 1 90 ? -4.872 -5.639 1.894 1.00 95.56 90 ALA A N 1
ATOM 740 C CA . ALA A 1 90 ? -4.871 -5.781 3.348 1.00 95.56 90 ALA A CA 1
ATOM 741 C C . ALA A 1 90 ? -4.202 -7.079 3.826 1.00 95.56 90 ALA A C 1
ATOM 743 O O . ALA A 1 90 ? -3.617 -7.090 4.913 1.00 95.56 90 ALA A O 1
ATOM 744 N N . HIS A 1 91 ? -4.238 -8.153 3.029 1.00 95.00 91 HIS A N 1
ATOM 745 C CA . HIS A 1 91 ? -3.552 -9.402 3.359 1.00 95.00 91 HIS A CA 1
ATOM 746 C C . HIS A 1 91 ? -2.049 -9.187 3.586 1.00 95.00 91 HIS A C 1
ATOM 748 O O . HIS A 1 91 ? -1.516 -9.649 4.595 1.00 95.00 91 HIS A O 1
ATOM 754 N N . PHE A 1 92 ? -1.381 -8.413 2.725 1.00 94.75 92 PHE A N 1
ATOM 755 C CA . PHE A 1 92 ? 0.042 -8.104 2.889 1.00 94.75 92 PHE A CA 1
ATOM 756 C C . PHE A 1 92 ? 0.320 -7.375 4.203 1.00 94.75 92 PHE A C 1
ATOM 758 O O . PHE A 1 92 ? 1.227 -7.763 4.938 1.00 94.75 92 PHE A O 1
ATOM 765 N N . ILE A 1 93 ? -0.501 -6.381 4.557 1.00 97.06 93 ILE A N 1
ATOM 766 C CA . ILE A 1 93 ? -0.352 -5.664 5.831 1.00 97.06 93 ILE A CA 1
ATOM 767 C C . ILE A 1 93 ? -0.412 -6.655 7.005 1.00 97.06 93 ILE A C 1
ATOM 769 O O . ILE A 1 93 ? 0.429 -6.598 7.902 1.00 97.06 93 ILE A O 1
ATOM 773 N N . LYS A 1 94 ? -1.365 -7.597 6.986 1.00 97.81 94 LYS A N 1
ATOM 774 C CA . LYS A 1 94 ? -1.501 -8.627 8.030 1.00 97.81 94 LYS A CA 1
ATOM 775 C C . LYS A 1 94 ? -0.267 -9.529 8.096 1.00 97.81 94 LYS A C 1
ATOM 777 O O . LYS A 1 94 ? 0.277 -9.723 9.181 1.00 97.81 94 LYS A O 1
ATOM 782 N N . VAL A 1 95 ? 0.197 -10.043 6.957 1.00 97.56 95 VAL A N 1
ATOM 783 C CA . VAL A 1 95 ? 1.376 -10.924 6.883 1.00 97.56 95 VAL A CA 1
ATOM 784 C C . VAL A 1 95 ? 2.610 -10.236 7.464 1.00 97.56 95 VAL A C 1
ATOM 786 O O . VAL A 1 95 ? 3.277 -10.803 8.328 1.00 97.56 95 VAL A O 1
ATOM 789 N N . PHE A 1 96 ? 2.878 -8.994 7.060 1.00 97.44 96 PHE A N 1
ATOM 790 C CA . PHE A 1 96 ? 4.060 -8.262 7.514 1.00 97.44 96 PHE A CA 1
ATOM 791 C C . PHE A 1 96 ? 3.943 -7.738 8.950 1.00 97.44 96 PHE A C 1
ATOM 793 O O . PHE A 1 96 ? 4.960 -7.591 9.622 1.00 97.44 96 PHE A O 1
ATOM 800 N N . ALA A 1 97 ? 2.736 -7.494 9.463 1.00 97.69 97 ALA A N 1
ATOM 801 C CA . ALA A 1 97 ? 2.548 -7.078 10.852 1.00 97.69 97 ALA A CA 1
ATOM 802 C C . ALA A 1 97 ? 2.610 -8.243 11.852 1.00 97.69 97 ALA A C 1
ATOM 804 O O . ALA A 1 97 ? 2.995 -8.030 13.005 1.00 97.69 97 ALA A O 1
ATOM 805 N N . ARG A 1 98 ? 2.237 -9.466 11.442 1.00 97.88 98 ARG A N 1
ATOM 806 C CA . ARG A 1 98 ? 2.090 -10.625 12.342 1.00 97.88 98 ARG A CA 1
ATOM 807 C C . ARG A 1 98 ? 3.305 -10.884 13.244 1.00 97.88 98 ARG A C 1
ATOM 809 O O . ARG A 1 98 ? 3.065 -11.110 14.431 1.00 97.88 98 ARG A O 1
ATOM 816 N N . PRO A 1 99 ? 4.566 -10.836 12.769 1.00 97.81 99 PRO A N 1
ATOM 817 C CA . PRO A 1 99 ? 5.734 -11.115 13.611 1.00 97.81 99 PRO A CA 1
ATOM 818 C C . PRO A 1 99 ? 5.938 -10.120 14.763 1.00 97.81 99 PRO A C 1
ATOM 820 O O . PRO A 1 99 ? 6.656 -10.418 15.711 1.00 97.81 99 PRO A O 1
ATOM 823 N N . PHE A 1 100 ? 5.320 -8.939 14.694 1.00 97.31 100 PHE A N 1
ATOM 824 C CA . PHE A 1 100 ? 5.539 -7.844 15.643 1.00 97.31 100 PHE A CA 1
ATOM 825 C C . PHE A 1 100 ? 4.452 -7.726 16.714 1.00 97.31 100 PHE A C 1
ATOM 827 O O . PHE A 1 100 ? 4.530 -6.830 17.560 1.00 97.31 100 PHE A O 1
ATOM 834 N N . LEU A 1 101 ? 3.430 -8.579 16.657 1.00 97.25 101 LEU A N 1
ATOM 835 C CA . LEU A 1 101 ? 2.232 -8.491 17.483 1.00 97.25 101 LEU A CA 1
ATOM 836 C C . LEU A 1 101 ? 1.974 -9.813 18.208 1.00 97.25 101 LEU A C 1
ATOM 838 O O . LEU A 1 101 ? 2.201 -10.900 17.673 1.00 97.25 101 LEU A O 1
ATOM 842 N N . THR A 1 102 ? 1.457 -9.721 19.428 1.00 97.88 102 THR A N 1
ATOM 843 C CA . THR A 1 102 ? 0.849 -10.864 20.121 1.00 97.88 102 THR A CA 1
ATOM 844 C C . THR A 1 102 ? -0.451 -11.282 19.428 1.00 97.88 102 THR A C 1
ATOM 846 O O . THR A 1 102 ? -1.021 -10.511 18.656 1.00 97.88 102 THR A O 1
ATOM 849 N N . ASP A 1 103 ? -0.977 -12.472 19.731 1.00 97.88 103 ASP A N 1
ATOM 850 C CA . ASP A 1 103 ? -2.241 -12.936 19.133 1.00 97.88 103 ASP A CA 1
ATOM 851 C C . ASP A 1 103 ? -3.404 -11.969 19.389 1.00 97.88 103 ASP A C 1
ATOM 853 O O . ASP A 1 103 ? -4.194 -11.693 18.488 1.00 97.88 103 ASP A O 1
ATOM 857 N N . LYS A 1 104 ? -3.483 -11.395 20.598 1.00 96.88 104 LYS A N 1
ATOM 858 C CA . LYS A 1 104 ? -4.543 -10.444 20.968 1.00 96.88 104 LYS A CA 1
ATOM 859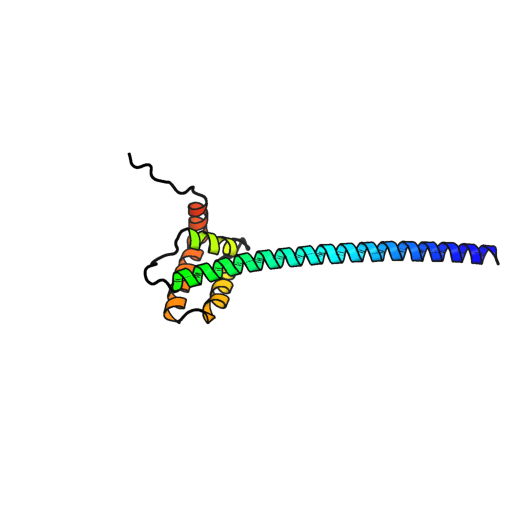 C C . LYS A 1 104 ? -4.434 -9.129 20.198 1.00 96.88 104 LYS A C 1
ATOM 861 O O . LYS A 1 104 ? -5.439 -8.608 19.720 1.00 96.88 104 LYS A O 1
ATOM 866 N N . GLU A 1 105 ? -3.226 -8.583 20.088 1.00 97.94 105 GLU A N 1
ATOM 867 C CA . GLU A 1 105 ? -2.983 -7.350 19.334 1.00 97.94 105 GLU A CA 1
ATOM 868 C C . GLU A 1 105 ? -3.225 -7.571 17.838 1.00 97.94 105 GLU A C 1
ATOM 870 O O . GLU A 1 105 ? -3.839 -6.736 17.175 1.00 97.94 105 GLU A O 1
ATOM 875 N N . PHE A 1 106 ? -2.785 -8.716 17.315 1.00 98.00 106 PHE A N 1
ATOM 876 C CA . PHE A 1 106 ? -2.968 -9.082 15.919 1.00 98.00 106 PHE A CA 1
ATOM 877 C C . PHE A 1 106 ? -4.446 -9.256 15.559 1.00 98.00 106 PHE A C 1
ATOM 879 O O . PHE A 1 106 ? -4.894 -8.689 14.565 1.00 98.00 106 PHE A O 1
ATOM 886 N N . ASP A 1 107 ? -5.218 -9.969 16.382 1.00 97.69 107 ASP A N 1
ATOM 887 C CA . ASP A 1 107 ? -6.664 -10.136 16.199 1.00 97.69 107 ASP A CA 1
ATOM 888 C C . ASP A 1 107 ? -7.400 -8.786 16.234 1.00 97.69 107 ASP A C 1
ATOM 890 O O . ASP A 1 107 ? -8.207 -8.489 15.348 1.00 97.69 107 ASP A O 1
ATOM 894 N N . LYS A 1 108 ? -7.056 -7.912 17.192 1.00 97.25 108 LYS A N 1
ATOM 895 C CA . LYS A 1 108 ? -7.568 -6.533 17.250 1.00 97.25 108 LYS A CA 1
ATOM 896 C C . LYS A 1 108 ? -7.266 -5.768 15.957 1.00 97.25 108 LYS A C 1
ATOM 898 O O . LYS A 1 108 ? -8.168 -5.151 15.388 1.00 97.25 108 LYS A O 1
ATOM 903 N N . GLY A 1 109 ? -6.011 -5.794 15.508 1.00 97.38 109 GLY A N 1
ATOM 904 C CA . GLY A 1 109 ? -5.575 -5.130 14.280 1.00 97.38 109 GLY A CA 1
ATOM 905 C C . GLY A 1 109 ? -6.316 -5.651 13.049 1.00 97.38 109 GLY A C 1
ATOM 906 O O . GLY A 1 109 ? -6.834 -4.859 12.265 1.00 97.38 109 GLY A O 1
ATOM 907 N N . CYS A 1 110 ? -6.426 -6.973 12.910 1.00 97.56 110 CYS A N 1
ATOM 908 C CA . CYS A 1 110 ? -7.119 -7.613 11.794 1.00 97.56 110 CYS A CA 1
ATOM 909 C C . CYS A 1 110 ? -8.592 -7.216 11.736 1.00 97.56 110 CYS A C 1
ATOM 911 O O . CYS A 1 110 ? -9.052 -6.798 10.679 1.00 97.56 110 CYS A O 1
ATOM 913 N N . LYS A 1 111 ? -9.307 -7.268 12.866 1.00 97.25 111 LYS A N 1
ATOM 914 C CA . LYS A 1 111 ? -10.727 -6.889 12.935 1.00 97.25 111 LYS A CA 1
ATOM 915 C C . LYS A 1 111 ? -10.970 -5.453 12.487 1.00 97.25 111 LYS A C 1
ATOM 917 O O . LYS A 1 111 ? -11.931 -5.190 11.769 1.00 97.25 111 LYS A O 1
ATOM 922 N N . GLU A 1 112 ? -10.118 -4.521 12.902 1.00 97.38 112 GLU A N 1
ATOM 923 C CA . GLU A 1 112 ? -10.270 -3.121 12.506 1.00 97.38 112 GLU A CA 1
ATOM 924 C C . GLU A 1 112 ? -9.878 -2.886 11.039 1.00 97.38 112 GLU A C 1
ATOM 926 O O . GLU A 1 112 ? -10.547 -2.131 10.334 1.00 97.38 112 GLU A O 1
ATOM 931 N N . LEU A 1 113 ? -8.854 -3.581 10.538 1.00 97.62 113 LEU A N 1
ATOM 932 C CA . LEU A 1 113 ? -8.486 -3.551 9.120 1.00 97.62 113 LEU A CA 1
ATOM 933 C C . LEU A 1 113 ? -9.583 -4.149 8.222 1.00 97.62 113 LEU A C 1
ATOM 935 O O . LEU A 1 113 ? -9.870 -3.613 7.151 1.00 97.62 113 LEU A O 1
ATOM 939 N N . ASP A 1 114 ? -10.247 -5.211 8.674 1.00 96.75 114 ASP A N 1
ATOM 940 C CA . ASP A 1 114 ? -11.377 -5.829 7.973 1.00 96.75 114 ASP A CA 1
ATOM 941 C C . ASP A 1 114 ? -12.603 -4.911 7.943 1.00 96.75 114 ASP A C 1
ATOM 943 O O . ASP A 1 114 ? -13.291 -4.820 6.925 1.00 96.75 114 ASP A O 1
ATOM 947 N N . ARG A 1 115 ? -12.850 -4.155 9.019 1.00 95.62 115 ARG A N 1
ATOM 948 C CA . ARG A 1 115 ? -13.876 -3.102 9.019 1.00 95.62 115 ARG A CA 1
ATOM 949 C C . ARG A 1 115 ? -13.542 -1.998 8.026 1.00 95.62 115 ARG A C 1
ATOM 951 O O . ARG A 1 115 ? -14.394 -1.643 7.219 1.00 95.62 115 ARG A O 1
ATOM 958 N N . LEU A 1 116 ? -12.305 -1.499 8.055 1.00 95.12 116 LEU A N 1
ATOM 959 C CA . LEU A 1 116 ? -11.854 -0.434 7.160 1.00 95.12 116 LEU A CA 1
ATOM 960 C C . LEU A 1 116 ? -11.983 -0.839 5.687 1.00 95.12 116 LEU A C 1
ATOM 962 O O . LEU A 1 116 ? -12.485 -0.054 4.890 1.00 95.12 116 LEU A O 1
ATOM 966 N N . THR A 1 117 ? -11.572 -2.058 5.327 1.00 94.56 117 THR A N 1
ATOM 967 C CA . THR A 1 117 ? -11.701 -2.570 3.949 1.00 94.56 117 THR A CA 1
ATOM 968 C C . THR A 1 117 ? -13.151 -2.843 3.549 1.00 94.56 117 THR A C 1
ATOM 970 O O . THR A 1 117 ? -13.499 -2.686 2.383 1.00 94.56 117 THR A O 1
ATOM 973 N N . SER A 1 118 ? -14.021 -3.203 4.496 1.00 93.75 118 SER A N 1
ATOM 974 C CA . SER A 1 118 ? -15.454 -3.396 4.229 1.00 93.75 118 SER A CA 1
ATOM 975 C C . SER A 1 118 ? -16.203 -2.081 3.999 1.00 93.75 118 SER A C 1
ATOM 977 O O . SER A 1 118 ? -17.175 -2.065 3.252 1.00 93.75 118 SER A O 1
ATOM 979 N N . SER A 1 119 ? -15.754 -0.977 4.602 1.00 92.12 119 SER A N 1
ATOM 980 C CA . SER A 1 119 ? -16.309 0.368 4.390 1.00 92.12 119 SER A CA 1
ATOM 981 C C . SER A 1 119 ? -15.356 1.277 3.605 1.00 92.12 119 SER A C 1
ATOM 983 O O . SER A 1 119 ? -15.313 2.483 3.849 1.00 92.12 119 SER A O 1
ATOM 985 N N . PHE A 1 120 ? -14.553 0.706 2.703 1.00 91.75 120 PHE A N 1
ATOM 986 C CA . PHE A 1 120 ? -13.423 1.398 2.079 1.00 91.75 120 PHE A CA 1
ATOM 987 C C . PHE A 1 120 ? -13.825 2.674 1.326 1.00 91.75 120 PHE A C 1
ATOM 989 O O . PHE A 1 120 ? -13.208 3.716 1.532 1.00 91.75 120 PHE A O 1
ATOM 996 N N . THR A 1 121 ? -14.895 2.624 0.528 1.00 89.81 121 THR A N 1
ATOM 997 C CA . THR A 1 121 ? -15.402 3.783 -0.226 1.00 89.81 121 THR A CA 1
ATOM 998 C C . THR A 1 121 ? -15.784 4.942 0.694 1.00 89.81 121 THR A C 1
ATOM 1000 O O . THR A 1 121 ? -15.327 6.060 0.492 1.00 89.81 121 THR A O 1
ATOM 1003 N N . ALA A 1 122 ? -16.527 4.667 1.770 1.00 90.00 122 ALA A N 1
ATOM 1004 C CA . ALA A 1 122 ? -16.904 5.692 2.744 1.00 90.00 122 ALA A CA 1
ATOM 1005 C C . ALA A 1 122 ? -15.681 6.267 3.481 1.00 90.00 122 ALA A C 1
ATOM 1007 O O . ALA A 1 122 ? -15.617 7.458 3.765 1.00 90.00 122 ALA A O 1
ATOM 1008 N N . VAL A 1 123 ? -14.674 5.433 3.768 1.00 90.81 123 VAL A N 1
ATOM 1009 C CA . VAL A 1 123 ? -13.423 5.892 4.393 1.00 90.81 123 VAL A CA 1
ATOM 1010 C C . VAL A 1 123 ? -12.640 6.815 3.460 1.00 90.81 123 VAL A C 1
ATOM 1012 O O . VAL A 1 123 ? -12.087 7.803 3.933 1.00 90.81 123 VAL A O 1
ATOM 1015 N N . MET A 1 124 ? -12.589 6.517 2.161 1.00 90.50 124 MET A N 1
ATOM 1016 C CA . MET A 1 124 ? -11.965 7.395 1.166 1.00 90.50 124 MET A CA 1
ATOM 1017 C C . MET A 1 124 ? -12.656 8.765 1.131 1.00 90.50 124 MET A C 1
ATOM 1019 O O . MET A 1 124 ? -11.984 9.784 1.282 1.00 90.50 124 MET A O 1
ATOM 1023 N N . GLU A 1 125 ? -13.988 8.789 1.039 1.00 89.38 125 GLU A N 1
ATOM 1024 C CA . GLU A 1 125 ? -14.787 10.025 1.038 1.00 89.38 125 GLU A CA 1
ATOM 1025 C C . GLU A 1 125 ? -14.572 10.860 2.317 1.00 89.38 125 GLU A C 1
ATOM 1027 O O . GLU A 1 125 ? -14.388 12.078 2.256 1.00 89.38 125 GLU A O 1
ATOM 1032 N N . ASP A 1 126 ? -14.527 10.217 3.488 1.00 88.81 126 ASP A N 1
ATOM 1033 C CA . ASP A 1 126 ? -14.261 10.877 4.775 1.00 88.81 126 ASP A CA 1
ATOM 1034 C C . ASP A 1 126 ? -12.857 11.506 4.852 1.00 88.81 126 ASP A C 1
ATOM 1036 O O . ASP A 1 126 ? -12.651 12.534 5.514 1.00 88.81 126 ASP A O 1
ATOM 1040 N N . LEU A 1 127 ? -11.866 10.873 4.218 1.00 89.31 127 LEU A N 1
ATOM 1041 C CA . LEU A 1 127 ? -10.489 11.365 4.180 1.00 89.31 127 LEU A CA 1
ATOM 1042 C C . LEU A 1 127 ? -10.308 12.518 3.187 1.00 89.31 127 LEU A C 1
ATOM 1044 O O . LEU A 1 127 ? -9.476 13.392 3.433 1.00 89.31 127 LEU A O 1
ATOM 1048 N N . GLU A 1 128 ? -11.105 12.570 2.122 1.00 86.06 128 GLU A N 1
ATOM 1049 C CA . GLU A 1 128 ? -11.131 13.699 1.186 1.00 86.06 128 GLU A CA 1
ATOM 1050 C C . GLU A 1 128 ? -11.769 14.951 1.801 1.00 86.06 128 GLU A C 1
ATOM 1052 O O . GLU A 1 128 ? -11.403 16.078 1.456 1.00 86.06 128 GLU A O 1
ATOM 1057 N N . GLN A 1 129 ? -12.680 14.787 2.766 1.00 80.44 129 GLN A N 1
ATOM 1058 C CA . GLN A 1 129 ? -13.259 15.928 3.466 1.00 80.44 129 GLN A CA 1
ATOM 1059 C C . GLN A 1 129 ? -12.200 16.638 4.333 1.00 80.44 129 GLN A C 1
ATOM 1061 O O . GLN A 1 129 ? -11.554 15.998 5.181 1.00 80.44 129 GLN A O 1
ATOM 1066 N N . PRO A 1 130 ? -12.039 17.973 4.188 1.00 71.62 130 PRO A N 1
ATOM 1067 C CA . PRO A 1 130 ? -11.171 18.741 5.060 1.00 71.62 130 PRO A CA 1
ATOM 1068 C C . PRO A 1 130 ? -11.649 18.583 6.497 1.00 71.62 130 PRO A C 1
ATOM 1070 O O . PRO A 1 130 ? -12.850 18.628 6.777 1.00 71.62 130 PRO A O 1
ATOM 1073 N N . GLN A 1 131 ? -10.698 18.397 7.412 1.00 63.88 131 GLN A N 1
ATOM 1074 C CA . GLN A 1 131 ? -10.962 18.280 8.839 1.00 63.88 131 GLN A CA 1
ATOM 1075 C C . GLN A 1 131 ? -11.786 19.505 9.257 1.00 63.88 131 GLN A C 1
ATOM 1077 O O . GLN A 1 131 ? -11.247 20.611 9.338 1.00 63.88 131 GLN A O 1
ATOM 1082 N N . ARG A 1 132 ? -13.104 19.343 9.455 1.00 56.88 132 ARG A N 1
ATOM 1083 C CA . ARG A 1 132 ? -13.980 20.428 9.909 1.00 56.88 132 ARG A CA 1
ATOM 1084 C C . ARG A 1 132 ? -13.515 20.816 11.308 1.00 56.88 132 ARG A C 1
ATOM 1086 O O . ARG A 1 132 ? -13.986 20.273 12.304 1.00 56.88 132 ARG A O 1
ATOM 1093 N N . ARG A 1 133 ? -12.552 21.738 11.391 1.00 54.50 133 ARG A N 1
ATOM 1094 C CA . ARG A 1 133 ? -12.226 22.455 12.618 1.00 54.50 133 ARG A CA 1
ATOM 1095 C C . ARG A 1 133 ? -13.481 23.236 12.956 1.00 54.50 133 ARG A C 1
ATOM 1097 O O . ARG A 1 133 ? -13.761 24.269 12.359 1.00 54.50 133 ARG A O 1
ATOM 1104 N N . GLY A 1 134 ? -14.282 22.671 13.853 1.00 50.28 134 GLY A N 1
ATOM 1105 C CA . GLY A 1 134 ? -15.420 23.355 14.430 1.00 50.28 134 GLY A CA 1
ATOM 1106 C C . GLY A 1 134 ? -14.920 24.637 15.074 1.00 50.28 134 GLY A C 1
ATOM 1107 O O . GLY A 1 134 ? -14.317 24.604 16.143 1.00 50.28 134 GLY A O 1
ATOM 1108 N N . MET A 1 135 ? -15.159 25.759 14.405 1.00 47.94 135 MET A N 1
ATOM 1109 C CA . MET A 1 135 ? -15.133 27.069 15.025 1.00 47.94 135 MET A CA 1
ATOM 1110 C C . MET A 1 135 ? -16.325 27.085 15.985 1.00 47.94 135 MET A C 1
ATOM 1112 O O . MET A 1 135 ? -17.467 27.297 15.578 1.00 47.94 135 MET A O 1
ATOM 1116 N N . ARG A 1 136 ? -16.079 26.713 17.246 1.00 49.34 136 ARG A N 1
ATOM 1117 C CA . ARG A 1 136 ? -17.038 26.955 18.324 1.00 49.34 136 ARG A CA 1
ATOM 1118 C C . ARG A 1 136 ? -17.124 28.472 18.496 1.00 49.34 136 ARG A C 1
ATOM 1120 O O . ARG A 1 136 ? -16.093 29.121 18.651 1.00 49.34 136 ARG A O 1
ATOM 1127 N N . ARG A 1 137 ? -18.347 28.984 18.350 1.00 51.91 137 ARG A N 1
ATOM 1128 C CA . ARG A 1 137 ? -18.736 30.358 18.675 1.00 51.91 137 ARG A CA 1
ATOM 1129 C C . ARG A 1 137 ? -18.522 30.638 20.155 1.00 51.91 137 ARG A C 1
ATOM 1131 O O . ARG A 1 137 ? -18.672 29.671 20.939 1.00 51.91 137 ARG A O 1
#

pLDDT: mean 91.17, std 10.85, range [47.94, 98.31]